Protein AF-A0A653ZM69-F1 (afdb_monomer_lite)

Foldseek 3Di:
DDKDKWKKFADDPVLLVVVVVVCVVPPFWDKDWDQDPNTIMMIIIGDPDPVTVCVSVVSSCVSGVPIDTDDD

pLDDT: mean 95.64, std 5.44, range [59.84, 98.44]

Radius of gyration: 11.17 Å; chains: 1; bounding box: 29×24×29 Å

Structure (mmCIF, N/CA/C/O backbone):
data_AF-A0A653ZM69-F1
#
_entry.id   AF-A0A653ZM69-F1
#
loop_
_atom_site.group_PDB
_atom_site.id
_atom_site.type_symbol
_atom_site.label_atom_id
_atom_site.label_alt_id
_atom_site.label_comp_id
_atom_site.label_asym_id
_atom_site.label_entity_id
_atom_site.label_seq_id
_atom_site.pdbx_PDB_ins_code
_atom_site.Cartn_x
_atom_site.Cartn_y
_atom_site.Cartn_z
_atom_site.occupancy
_atom_site.B_iso_or_equiv
_atom_site.auth_seq_id
_atom_site.auth_comp_id
_atom_site.auth_asym_id
_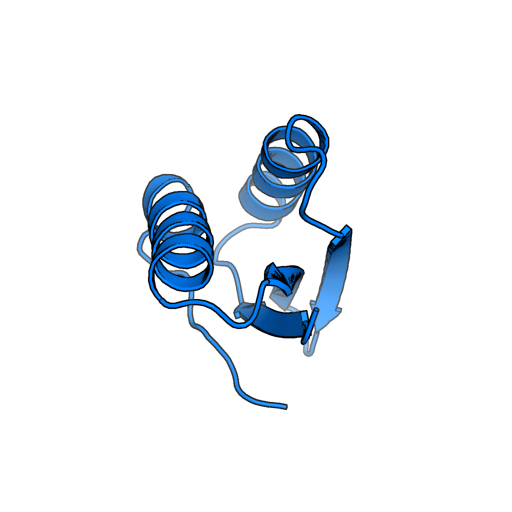atom_site.auth_atom_id
_atom_site.pdbx_PDB_model_num
ATOM 1 N N . MET A 1 1 ? -8.203 0.503 20.002 1.00 78.12 1 MET A N 1
ATOM 2 C CA . MET A 1 1 ? -8.595 0.006 18.668 1.00 78.12 1 MET A CA 1
ATOM 3 C C . MET A 1 1 ? -7.456 -0.851 18.151 1.00 78.12 1 MET A C 1
ATOM 5 O O . MET A 1 1 ? -6.320 -0.414 18.289 1.00 78.12 1 MET A O 1
ATOM 9 N N . ARG A 1 2 ? -7.716 -2.071 17.672 1.00 93.56 2 ARG A N 1
ATOM 10 C CA . ARG A 1 2 ? -6.650 -2.936 17.149 1.00 93.56 2 ARG A CA 1
ATOM 11 C C . ARG A 1 2 ? -6.266 -2.459 15.748 1.00 93.56 2 ARG A C 1
ATOM 13 O O . ARG A 1 2 ? -7.150 -2.104 14.969 1.00 93.56 2 ARG A O 1
ATOM 20 N N . ARG A 1 3 ? -4.967 -2.396 15.474 1.00 95.25 3 ARG A N 1
ATOM 21 C CA . ARG A 1 3 ? -4.411 -2.055 14.163 1.00 95.25 3 ARG A CA 1
ATOM 22 C C . ARG A 1 3 ? -3.758 -3.292 13.563 1.00 95.25 3 ARG A C 1
ATOM 24 O O . ARG A 1 3 ? -3.368 -4.200 14.301 1.00 95.25 3 ARG A O 1
ATOM 31 N N . THR A 1 4 ? -3.684 -3.323 12.244 1.00 96.44 4 THR A N 1
ATOM 32 C CA . THR A 1 4 ? -2.990 -4.357 11.481 1.00 96.44 4 THR A CA 1
ATOM 33 C C . THR A 1 4 ? -2.241 -3.709 10.327 1.00 96.44 4 THR A C 1
ATOM 35 O O . THR A 1 4 ? -2.621 -2.625 9.876 1.00 96.44 4 THR A O 1
ATOM 38 N N . THR A 1 5 ? -1.183 -4.367 9.870 1.00 97.31 5 THR A N 1
ATOM 39 C CA . THR A 1 5 ? -0.332 -3.890 8.783 1.00 97.31 5 THR A CA 1
ATOM 40 C C . THR A 1 5 ? -0.543 -4.770 7.569 1.00 97.31 5 THR A C 1
ATOM 42 O O . THR A 1 5 ? -0.372 -5.983 7.650 1.00 97.31 5 THR A O 1
ATOM 45 N N . LEU A 1 6 ? -0.891 -4.148 6.450 1.00 97.56 6 LEU A N 1
ATOM 46 C CA . LEU A 1 6 ? -0.910 -4.782 5.140 1.00 97.56 6 LEU A CA 1
ATOM 47 C C . LEU A 1 6 ? 0.353 -4.364 4.390 1.00 97.56 6 LEU A C 1
ATOM 49 O O . LEU A 1 6 ? 0.721 -3.186 4.411 1.00 97.56 6 LEU A O 1
ATOM 53 N N . THR A 1 7 ? 1.016 -5.315 3.742 1.00 98.12 7 THR A N 1
ATOM 54 C CA . THR A 1 7 ? 2.226 -5.053 2.956 1.00 98.12 7 THR A CA 1
ATOM 55 C C . THR A 1 7 ? 1.979 -5.468 1.523 1.00 98.12 7 THR A C 1
ATOM 57 O O . THR A 1 7 ? 1.523 -6.580 1.279 1.00 98.12 7 THR A O 1
ATOM 60 N N . PHE A 1 8 ? 2.300 -4.593 0.576 1.00 98.31 8 PHE A N 1
ATOM 61 C CA . PHE A 1 8 ? 2.113 -4.863 -0.843 1.00 98.31 8 PHE A CA 1
ATOM 62 C C . PHE A 1 8 ? 3.417 -4.663 -1.590 1.00 98.31 8 PHE A C 1
ATOM 64 O O . PHE A 1 8 ? 4.043 -3.604 -1.492 1.00 98.31 8 PHE A O 1
ATOM 71 N N . ARG A 1 9 ? 3.808 -5.670 -2.366 1.00 98.25 9 ARG A N 1
ATOM 72 C CA . ARG A 1 9 ? 4.808 -5.514 -3.420 1.00 98.25 9 ARG A CA 1
ATOM 73 C C . ARG A 1 9 ? 4.120 -4.912 -4.640 1.00 98.25 9 ARG A C 1
ATOM 75 O O . ARG A 1 9 ? 3.082 -5.409 -5.062 1.00 98.25 9 ARG A O 1
ATOM 82 N N . LEU A 1 10 ? 4.716 -3.859 -5.182 1.00 98.44 10 LEU A N 1
ATOM 83 C CA . LEU A 1 10 ? 4.173 -3.071 -6.284 1.00 98.44 10 LEU A CA 1
ATOM 84 C C . LEU A 1 10 ? 4.938 -3.354 -7.584 1.00 98.44 10 LEU A C 1
ATOM 86 O O . LEU A 1 10 ? 6.091 -3.806 -7.558 1.00 98.44 10 LEU A O 1
ATOM 90 N N . SER A 1 11 ? 4.305 -3.069 -8.716 1.00 97.69 11 SER A N 1
ATOM 91 C CA . SER A 1 11 ? 4.866 -3.279 -10.053 1.00 97.69 11 SER A CA 1
ATOM 92 C C . SER A 1 11 ? 5.812 -2.155 -10.496 1.00 97.69 11 SER A C 1
ATOM 94 O O . SER A 1 11 ? 6.773 -2.421 -11.221 1.00 97.69 11 SER A O 1
ATOM 96 N N . ASP A 1 12 ? 5.607 -0.923 -10.011 1.00 96.69 12 ASP A N 1
ATOM 97 C CA . ASP A 1 12 ? 6.377 0.265 -10.408 1.00 96.69 12 ASP A CA 1
ATOM 98 C C . ASP A 1 12 ? 6.647 1.215 -9.212 1.00 96.69 12 ASP A C 1
ATOM 100 O O . ASP A 1 12 ? 5.741 1.512 -8.426 1.00 96.69 12 ASP A O 1
ATOM 104 N N . PRO A 1 13 ? 7.875 1.749 -9.043 1.00 97.00 13 PRO A N 1
ATOM 105 C CA . PRO A 1 13 ? 8.171 2.773 -8.036 1.00 97.00 13 PRO A CA 1
ATOM 106 C C . PRO A 1 13 ? 7.316 4.051 -8.131 1.00 97.00 13 PRO A C 1
ATOM 108 O O . PRO A 1 13 ? 7.116 4.733 -7.123 1.00 97.00 13 PRO A O 1
ATOM 111 N N . ALA A 1 14 ? 6.808 4.407 -9.312 1.00 97.94 14 ALA A N 1
ATOM 112 C CA . ALA A 1 14 ? 5.899 5.535 -9.496 1.00 97.94 14 ALA A CA 1
ATOM 113 C C . ALA A 1 14 ? 4.576 5.328 -8.747 1.00 97.94 14 ALA A C 1
ATOM 115 O O . ALA A 1 14 ? 4.116 6.249 -8.074 1.00 97.94 14 ALA A O 1
ATOM 116 N N . ILE A 1 15 ? 4.034 4.110 -8.781 1.00 98.19 15 ILE A N 1
ATOM 117 C CA . ILE A 1 15 ? 2.814 3.729 -8.060 1.00 98.19 15 ILE A CA 1
ATOM 118 C C . ILE A 1 15 ? 3.033 3.871 -6.554 1.00 98.19 15 ILE A C 1
ATOM 120 O O . ILE A 1 15 ? 2.182 4.416 -5.859 1.00 98.19 15 ILE A O 1
ATOM 124 N N . GLN A 1 16 ? 4.195 3.455 -6.039 1.00 98.31 16 GLN A N 1
ATOM 125 C CA . GLN A 1 16 ? 4.522 3.618 -4.619 1.00 98.31 16 GLN A CA 1
ATOM 126 C C . GLN A 1 16 ? 4.436 5.083 -4.178 1.00 98.31 16 GLN A C 1
ATOM 128 O O . GLN A 1 16 ? 3.872 5.382 -3.126 1.00 98.31 16 GLN A O 1
ATOM 133 N N . ARG A 1 17 ? 4.994 6.004 -4.972 1.00 97.94 17 ARG A N 1
ATOM 134 C CA . ARG A 1 17 ? 4.927 7.444 -4.694 1.00 97.94 17 ARG A CA 1
ATOM 135 C C . ARG A 1 17 ? 3.483 7.946 -4.725 1.00 97.94 17 ARG A C 1
ATOM 137 O O . ARG A 1 17 ? 3.105 8.735 -3.861 1.00 97.94 17 ARG A O 1
ATOM 144 N N . ASP A 1 18 ? 2.699 7.504 -5.699 1.00 98.25 18 ASP A N 1
ATOM 145 C CA . ASP A 1 18 ? 1.321 7.959 -5.863 1.00 98.25 18 ASP A CA 1
ATOM 146 C C . ASP A 1 18 ? 0.427 7.424 -4.725 1.00 98.25 18 ASP A C 1
ATOM 148 O O . ASP A 1 18 ? -0.340 8.189 -4.145 1.00 98.25 18 ASP A O 1
ATOM 152 N N . LEU A 1 19 ? 0.628 6.174 -4.291 1.00 98.25 19 LEU A N 1
ATOM 153 C CA . LEU A 1 19 ? -0.024 5.595 -3.110 1.00 98.25 19 LEU A CA 1
ATOM 154 C C . LEU A 1 19 ? 0.401 6.272 -1.801 1.00 98.25 19 LEU A C 1
ATOM 156 O O . LEU A 1 19 ? -0.436 6.484 -0.928 1.00 98.25 19 LEU A O 1
ATOM 160 N N . LEU A 1 20 ? 1.678 6.640 -1.643 1.00 98.06 20 LEU A N 1
ATOM 161 C CA . LEU A 1 20 ? 2.129 7.419 -0.482 1.00 98.06 20 LEU A CA 1
ATOM 162 C C . LEU A 1 20 ? 1.405 8.764 -0.396 1.00 98.06 20 LEU A C 1
ATOM 164 O O . LEU A 1 20 ? 1.051 9.201 0.697 1.00 98.06 20 LEU A O 1
ATOM 168 N N . HIS A 1 21 ? 1.188 9.412 -1.541 1.00 97.56 21 HIS A N 1
ATOM 169 C CA . HIS A 1 21 ? 0.447 10.664 -1.603 1.00 97.56 21 HIS A CA 1
ATOM 170 C C . HIS A 1 21 ? -1.041 10.447 -1.312 1.00 97.56 21 HIS A C 1
ATOM 172 O O . HIS A 1 21 ? -1.588 11.170 -0.484 1.00 97.56 21 HIS A O 1
ATOM 178 N N . GLU A 1 22 ? -1.667 9.438 -1.923 1.00 97.25 22 GLU A N 1
ATOM 179 C CA . GLU A 1 22 ? -3.069 9.089 -1.674 1.00 97.25 22 GLU A CA 1
ATOM 180 C C . GLU A 1 22 ? -3.304 8.823 -0.185 1.00 97.25 22 GLU A C 1
ATOM 182 O O . GLU A 1 22 ? -4.106 9.506 0.446 1.00 97.25 22 GLU A O 1
ATOM 187 N N . PHE A 1 23 ? -2.538 7.915 0.425 1.00 96.88 23 PHE A N 1
ATOM 188 C CA . PHE A 1 23 ? -2.706 7.568 1.836 1.00 96.88 23 PHE A CA 1
ATOM 189 C C . PHE A 1 23 ? -2.382 8.715 2.801 1.00 96.88 23 PHE A C 1
ATOM 191 O O . PHE A 1 23 ? -2.968 8.766 3.879 1.00 96.88 23 PHE A O 1
ATOM 198 N N . ALA A 1 24 ? -1.530 9.675 2.426 1.00 93.06 24 ALA A N 1
ATOM 199 C CA . ALA A 1 24 ? -1.284 10.869 3.239 1.00 93.06 24 ALA A CA 1
ATOM 200 C C . ALA A 1 24 ? -2.525 11.776 3.389 1.00 93.06 24 ALA A C 1
ATOM 202 O O . ALA A 1 24 ? -2.565 12.609 4.297 1.00 93.06 24 ALA A O 1
ATOM 203 N N . LEU A 1 25 ? -3.541 11.620 2.530 1.00 92.88 25 LEU A N 1
ATOM 204 C CA . LEU A 1 25 ? -4.813 12.344 2.625 1.00 92.88 25 LEU A CA 1
ATOM 205 C C . LEU A 1 25 ? -5.775 11.730 3.658 1.00 92.88 25 LEU A C 1
ATOM 207 O O . LEU A 1 25 ? -6.761 12.369 4.031 1.00 92.88 25 LEU A O 1
ATOM 211 N N . HIS A 1 26 ? -5.485 10.526 4.163 1.00 91.12 26 HIS A N 1
ATOM 212 C CA . HIS A 1 26 ? -6.343 9.785 5.090 1.00 91.12 26 HIS A CA 1
ATOM 213 C C . HIS A 1 26 ? -5.784 9.837 6.517 1.00 91.12 26 HIS A C 1
ATOM 215 O O . HIS A 1 26 ? -4.629 9.509 6.765 1.00 91.12 26 HIS A O 1
ATOM 221 N N . GLN A 1 27 ? -6.611 10.227 7.491 1.00 87.00 27 GLN A N 1
ATOM 222 C CA . GLN A 1 27 ? -6.170 10.425 8.884 1.00 87.00 27 GLN A CA 1
ATOM 223 C C . GLN A 1 27 ? -5.999 9.118 9.681 1.00 87.00 27 GLN A C 1
ATOM 225 O O . GLN A 1 27 ? -5.341 9.112 10.719 1.00 87.00 27 GLN A O 1
ATOM 230 N N . ASP A 1 28 ? -6.593 8.016 9.217 1.00 89.12 28 ASP A N 1
ATOM 231 C CA . ASP A 1 28 ? -6.662 6.760 9.975 1.00 89.12 28 ASP A CA 1
ATOM 232 C C . ASP A 1 28 ? -5.605 5.719 9.568 1.00 89.12 28 ASP A C 1
ATOM 234 O O . ASP A 1 28 ? -5.496 4.661 10.204 1.00 89.12 28 ASP A O 1
ATOM 238 N N . VAL A 1 29 ? -4.780 6.022 8.564 1.00 94.81 29 VAL A N 1
ATOM 239 C CA . VAL A 1 29 ? -3.723 5.137 8.058 1.00 94.81 29 VAL A CA 1
ATOM 240 C C . VAL A 1 29 ? -2.337 5.675 8.401 1.00 94.81 29 VAL A C 1
ATOM 242 O O . VAL A 1 29 ? -2.108 6.880 8.447 1.00 94.81 29 VAL A O 1
ATOM 245 N N . ILE A 1 30 ? -1.394 4.767 8.636 1.00 96.31 30 ILE A N 1
ATOM 246 C CA . ILE A 1 30 ? 0.036 5.084 8.689 1.00 96.31 30 ILE A CA 1
ATOM 247 C C . ILE A 1 30 ? 0.668 4.357 7.512 1.00 96.31 30 ILE A C 1
ATOM 249 O O . ILE A 1 30 ? 0.486 3.150 7.368 1.00 96.31 30 ILE A O 1
ATOM 253 N N . VAL A 1 31 ? 1.383 5.089 6.664 1.00 97.06 31 VAL A N 1
ATOM 254 C CA . VAL A 1 31 ? 1.921 4.561 5.411 1.00 97.06 31 VAL A CA 1
ATOM 255 C C . VAL A 1 31 ? 3.431 4.755 5.335 1.00 97.06 31 VAL A C 1
ATOM 257 O O . VAL A 1 31 ? 3.950 5.803 5.725 1.00 97.06 31 VAL A O 1
ATOM 260 N N . ALA A 1 32 ? 4.140 3.755 4.816 1.00 97.25 32 ALA A N 1
ATOM 261 C CA . ALA A 1 32 ? 5.560 3.860 4.509 1.00 97.25 32 ALA A CA 1
ATOM 262 C C . ALA A 1 32 ? 5.907 3.128 3.208 1.00 97.25 32 ALA A C 1
ATOM 264 O O . ALA A 1 32 ? 5.380 2.060 2.910 1.00 97.25 32 ALA A O 1
ATOM 265 N N . GLY A 1 33 ? 6.821 3.711 2.432 1.00 96.81 33 GLY A N 1
ATOM 266 C CA . GLY A 1 33 ? 7.386 3.100 1.233 1.00 96.81 33 GLY A CA 1
ATOM 267 C C . GLY A 1 33 ? 8.807 2.622 1.501 1.00 96.81 33 GLY A C 1
ATOM 268 O O . GLY A 1 33 ? 9.614 3.363 2.063 1.00 96.81 33 GLY A O 1
ATOM 269 N N . ILE A 1 34 ? 9.120 1.396 1.090 1.00 94.69 34 ILE A N 1
ATOM 270 C CA . ILE A 1 34 ? 10.462 0.804 1.152 1.00 94.69 34 ILE A CA 1
ATOM 271 C C . ILE A 1 34 ? 10.792 0.094 -0.164 1.00 94.69 34 ILE A C 1
ATOM 273 O O . ILE A 1 34 ? 9.910 -0.187 -0.975 1.00 94.69 34 ILE A O 1
ATOM 277 N N . ILE A 1 35 ? 12.065 -0.233 -0.375 1.00 95.75 35 ILE A N 1
ATOM 278 C CA . ILE A 1 35 ? 12.459 -1.216 -1.388 1.00 95.75 35 ILE A CA 1
ATOM 279 C C . ILE A 1 35 ? 12.725 -2.535 -0.666 1.00 95.75 35 ILE A C 1
ATOM 281 O O . ILE A 1 35 ? 13.636 -2.608 0.158 1.00 95.75 35 ILE A O 1
ATOM 285 N N . SER A 1 36 ? 11.938 -3.567 -0.968 1.00 93.50 36 SER A N 1
ATOM 286 C CA . SER A 1 36 ? 12.085 -4.908 -0.395 1.00 93.50 36 SER A CA 1
ATOM 287 C C . SER A 1 36 ? 12.467 -5.894 -1.492 1.00 93.50 36 SER A C 1
ATOM 289 O O . SER A 1 36 ? 11.785 -5.993 -2.510 1.00 93.50 36 SER A O 1
ATOM 291 N N . SER A 1 37 ? 13.593 -6.593 -1.325 1.00 90.88 37 SER A N 1
ATOM 292 C CA . SER A 1 37 ? 14.113 -7.566 -2.304 1.00 90.88 37 SER A CA 1
ATOM 293 C C . SER A 1 37 ? 14.215 -7.034 -3.745 1.00 90.88 37 SER A C 1
ATOM 295 O O . SER A 1 37 ? 14.022 -7.777 -4.700 1.00 90.88 37 SER A O 1
ATOM 297 N N . GLY A 1 38 ? 14.509 -5.740 -3.914 1.00 93.81 38 GLY A N 1
ATOM 298 C CA . GLY A 1 38 ? 14.610 -5.092 -5.229 1.00 93.81 38 GLY A CA 1
ATOM 299 C C . GLY A 1 38 ? 13.281 -4.616 -5.824 1.00 93.81 38 GLY A C 1
ATOM 300 O O . GLY A 1 38 ? 13.292 -4.016 -6.895 1.00 93.81 38 GLY A O 1
ATOM 301 N N . HIS A 1 39 ? 12.161 -4.821 -5.131 1.00 95.31 39 HIS A N 1
ATOM 302 C CA . HIS A 1 39 ? 10.842 -4.371 -5.562 1.00 95.31 39 HIS A CA 1
ATOM 303 C C . HIS A 1 39 ? 10.359 -3.168 -4.739 1.00 95.31 39 HIS A C 1
ATOM 305 O O . HIS A 1 39 ? 10.615 -3.108 -3.531 1.00 95.31 39 HIS A O 1
ATOM 311 N N . PRO A 1 40 ? 9.625 -2.221 -5.350 1.00 97.94 40 PRO A N 1
ATOM 312 C CA . PRO A 1 40 ? 8.900 -1.210 -4.593 1.00 97.94 40 PRO A CA 1
ATOM 313 C C . PRO A 1 40 ? 7.856 -1.896 -3.707 1.00 97.94 40 PRO A C 1
ATOM 315 O O . PRO A 1 40 ? 7.162 -2.819 -4.127 1.00 97.94 40 PRO A O 1
ATOM 318 N N . THR A 1 41 ? 7.791 -1.510 -2.439 1.00 98.19 41 THR A N 1
ATOM 319 C CA . THR A 1 41 ? 6.910 -2.127 -1.440 1.00 98.19 41 THR A CA 1
ATOM 320 C C . THR A 1 41 ? 6.294 -1.056 -0.559 1.00 98.19 41 THR A C 1
ATOM 322 O O . THR A 1 41 ? 6.988 -0.139 -0.122 1.00 98.19 41 THR A O 1
ATOM 325 N N . ILE A 1 42 ? 5.000 -1.148 -0.286 1.00 98.00 42 ILE A N 1
ATOM 326 C CA . ILE A 1 42 ? 4.300 -0.224 0.607 1.00 98.00 42 ILE A CA 1
ATOM 327 C C . ILE A 1 42 ? 3.746 -0.987 1.804 1.00 98.00 42 ILE A C 1
ATOM 329 O O . ILE A 1 42 ? 3.193 -2.075 1.650 1.00 98.00 42 ILE A O 1
ATOM 333 N N . THR A 1 43 ? 3.909 -0.421 2.994 1.00 97.81 43 THR A N 1
ATOM 334 C CA . THR A 1 43 ? 3.247 -0.891 4.209 1.00 97.81 43 THR A CA 1
ATOM 335 C C . THR A 1 43 ? 2.172 0.109 4.599 1.00 97.81 43 THR A C 1
ATOM 337 O O . THR A 1 43 ? 2.398 1.322 4.595 1.00 97.81 43 THR A O 1
ATOM 340 N N . VAL A 1 44 ? 0.988 -0.404 4.916 1.00 97.69 44 VAL A N 1
ATOM 341 C CA . VAL A 1 44 ? -0.166 0.390 5.335 1.00 97.69 44 VAL A CA 1
ATOM 342 C C . VAL A 1 44 ? -0.683 -0.188 6.640 1.00 97.69 44 VAL A C 1
ATOM 344 O O . VAL A 1 44 ? -1.220 -1.294 6.680 1.00 97.69 44 VAL A O 1
ATOM 347 N N . GLU A 1 45 ? -0.523 0.557 7.724 1.00 97.44 45 GLU A N 1
ATOM 348 C CA . GLU A 1 45 ? -1.115 0.221 9.009 1.00 97.44 45 GLU A CA 1
ATOM 349 C C . GLU A 1 45 ? -2.481 0.898 9.129 1.00 97.44 45 GLU A C 1
ATOM 351 O O . GLU A 1 45 ? -2.584 2.127 9.119 1.00 97.44 45 GLU A O 1
ATOM 356 N N . THR A 1 46 ? -3.532 0.101 9.291 1.00 96.75 46 THR A N 1
ATOM 357 C CA . 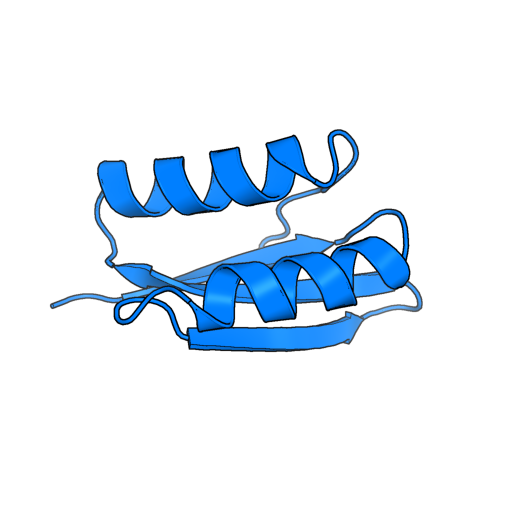THR A 1 46 ? -4.924 0.560 9.369 1.00 96.75 46 THR A CA 1
ATOM 358 C C . THR A 1 46 ? -5.670 -0.129 10.515 1.00 96.75 46 THR A C 1
ATOM 360 O O . THR A 1 46 ? -5.104 -0.910 11.284 1.00 96.75 46 THR A O 1
ATOM 363 N N . ARG A 1 47 ? -6.956 0.183 10.669 1.00 96.50 47 ARG A N 1
ATOM 364 C CA . ARG A 1 47 ? -7.860 -0.445 11.641 1.00 96.50 47 ARG A CA 1
ATOM 365 C C . ARG A 1 47 ? -8.049 -1.923 11.277 1.00 96.50 47 ARG A C 1
ATOM 367 O O . ARG A 1 47 ? -8.300 -2.246 10.122 1.00 96.50 47 ARG A O 1
ATOM 374 N N . ASP A 1 48 ? -7.979 -2.814 12.266 1.00 95.75 48 ASP A N 1
ATOM 375 C CA . ASP A 1 48 ? -8.284 -4.247 12.101 1.00 95.75 48 ASP A CA 1
ATOM 376 C C . ASP A 1 48 ? -9.810 -4.451 12.025 1.00 95.75 48 ASP A C 1
ATOM 378 O O . ASP A 1 48 ? -10.448 -4.934 12.962 1.00 95.75 48 ASP A O 1
ATOM 382 N N . ALA A 1 49 ? -10.411 -3.947 10.944 1.00 96.12 49 ALA A N 1
ATOM 383 C CA . ALA A 1 49 ? -11.843 -3.966 10.674 1.00 96.12 49 ALA A CA 1
ATOM 384 C C . ALA A 1 49 ? -12.087 -4.239 9.175 1.00 96.12 49 ALA A C 1
ATOM 386 O O . ALA A 1 49 ? -11.380 -3.664 8.345 1.00 96.12 49 ALA A O 1
ATOM 387 N N . PRO A 1 50 ? -13.053 -5.102 8.796 1.00 97.12 50 PRO A N 1
ATOM 388 C CA . PRO A 1 50 ? -13.220 -5.539 7.406 1.00 97.12 50 PRO A CA 1
ATOM 389 C C . PRO A 1 50 ? -13.369 -4.413 6.374 1.00 97.12 50 PRO A C 1
ATOM 391 O O . PRO A 1 50 ? -12.826 -4.532 5.281 1.00 97.12 50 PRO A O 1
ATOM 394 N N . ASP A 1 51 ? -14.062 -3.329 6.726 1.00 96.44 51 ASP A N 1
ATOM 395 C CA . ASP A 1 51 ? -14.224 -2.122 5.908 1.00 96.44 51 ASP A CA 1
ATOM 396 C C . ASP A 1 51 ? -12.877 -1.443 5.637 1.00 96.44 51 ASP A C 1
ATOM 398 O O . ASP A 1 51 ? -12.507 -1.231 4.489 1.00 96.44 51 ASP A O 1
ATOM 402 N N . ALA A 1 52 ? -12.088 -1.203 6.685 1.00 95.94 52 ALA A N 1
ATOM 403 C CA . ALA A 1 52 ? -10.791 -0.548 6.558 1.00 95.94 52 ALA A CA 1
ATOM 404 C C . ALA A 1 52 ? -9.778 -1.390 5.764 1.00 95.94 52 ALA A C 1
ATOM 406 O O . ALA A 1 52 ? -8.973 -0.848 5.008 1.00 95.94 52 ALA A O 1
ATOM 407 N N . LEU A 1 53 ? -9.816 -2.718 5.917 1.00 97.06 53 LEU A N 1
ATOM 408 C CA . LEU A 1 53 ? -8.957 -3.619 5.145 1.00 97.06 53 LEU A CA 1
ATOM 409 C C . LEU A 1 53 ? -9.374 -3.685 3.677 1.00 97.06 53 LEU A C 1
ATOM 411 O O . LEU A 1 53 ? -8.513 -3.756 2.800 1.00 97.06 53 LEU A O 1
ATOM 415 N N . TRP A 1 54 ? -10.680 -3.674 3.409 1.00 97.88 54 TRP A N 1
ATOM 416 C CA . TRP A 1 54 ? -11.202 -3.609 2.051 1.00 97.88 54 TRP A CA 1
ATOM 417 C C . TRP A 1 54 ? -10.809 -2.300 1.369 1.00 97.88 54 TRP A C 1
ATOM 419 O O . TRP A 1 54 ? -10.296 -2.346 0.256 1.00 97.88 54 TRP A O 1
ATOM 429 N N . ASP A 1 55 ? -10.956 -1.163 2.048 1.00 96.94 55 ASP A N 1
ATOM 430 C CA . ASP A 1 55 ? -10.617 0.150 1.494 1.00 96.94 55 ASP A CA 1
ATOM 431 C C . ASP A 1 55 ? -9.133 0.250 1.123 1.00 96.94 55 ASP A C 1
ATOM 433 O O . ASP A 1 55 ? -8.801 0.718 0.033 1.00 96.94 55 ASP A O 1
ATOM 437 N N . VAL A 1 56 ? -8.228 -0.253 1.974 1.00 97.75 56 VAL A N 1
ATOM 438 C CA . VAL A 1 56 ? -6.790 -0.287 1.653 1.00 97.75 56 VAL A CA 1
ATOM 439 C C . VAL A 1 56 ? -6.520 -1.168 0.432 1.00 97.75 56 VAL A C 1
ATOM 441 O O . VAL A 1 56 ? -5.853 -0.718 -0.498 1.00 97.75 56 VAL A O 1
ATOM 444 N N . ARG A 1 57 ? -7.061 -2.392 0.390 1.00 98.06 57 ARG A N 1
ATOM 445 C CA . ARG A 1 57 ? -6.862 -3.319 -0.742 1.00 98.06 57 ARG A CA 1
ATOM 446 C C . ARG A 1 57 ? -7.443 -2.780 -2.046 1.00 98.06 57 ARG A C 1
ATOM 448 O O . ARG A 1 57 ? -6.800 -2.883 -3.084 1.00 98.06 57 ARG A O 1
ATOM 455 N N . ALA A 1 58 ? -8.631 -2.182 -1.992 1.00 98.00 58 ALA A N 1
ATOM 456 C CA . ALA A 1 58 ? -9.278 -1.571 -3.146 1.00 98.00 58 ALA A CA 1
ATOM 457 C C . ALA A 1 58 ? -8.486 -0.360 -3.654 1.00 98.00 58 ALA A C 1
ATOM 459 O O . ALA A 1 58 ? -8.312 -0.213 -4.860 1.00 98.00 58 ALA A O 1
ATOM 460 N N . THR A 1 59 ? -7.960 0.467 -2.745 1.00 98.00 59 THR A N 1
ATOM 461 C CA . THR A 1 59 ? -7.112 1.610 -3.108 1.00 98.00 59 THR A CA 1
ATOM 462 C C . THR A 1 59 ? -5.830 1.133 -3.776 1.00 98.00 59 THR A C 1
ATOM 464 O O . THR A 1 59 ? -5.519 1.584 -4.871 1.00 98.00 59 THR A O 1
ATOM 467 N N . VAL A 1 60 ? -5.115 0.172 -3.184 1.00 98.38 60 VAL A N 1
ATOM 468 C CA . VAL A 1 60 ? -3.895 -0.381 -3.794 1.00 98.38 60 VAL A CA 1
ATOM 469 C C . VAL A 1 60 ? -4.197 -0.983 -5.168 1.00 98.38 60 VAL A C 1
ATOM 471 O O . VAL A 1 60 ? -3.547 -0.605 -6.137 1.00 98.38 60 VAL A O 1
ATOM 474 N N . GLY A 1 61 ? -5.231 -1.822 -5.281 1.00 98.31 61 GLY A N 1
ATOM 475 C CA . GLY A 1 61 ? -5.623 -2.445 -6.549 1.00 98.31 61 GLY A CA 1
ATOM 476 C C . GLY A 1 61 ? -6.109 -1.464 -7.624 1.00 98.31 61 GLY A C 1
ATOM 477 O O . GLY A 1 61 ? -6.037 -1.775 -8.808 1.00 98.31 61 GLY A O 1
ATOM 478 N N . MET A 1 62 ? -6.588 -0.274 -7.244 1.00 98.12 62 MET A N 1
ATOM 479 C CA . MET A 1 62 ? -6.954 0.789 -8.189 1.00 98.12 62 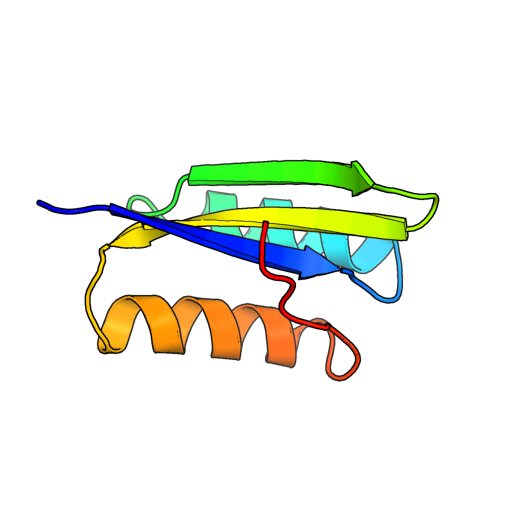MET A CA 1
ATOM 480 C C . MET A 1 62 ? -5.724 1.458 -8.817 1.00 98.12 62 MET A C 1
ATOM 482 O O . MET A 1 62 ? -5.788 1.881 -9.971 1.00 98.12 62 MET A O 1
ATOM 486 N N . PHE A 1 63 ? -4.625 1.577 -8.066 1.00 98.12 63 PHE A N 1
ATOM 487 C CA . PHE A 1 63 ? -3.368 2.147 -8.562 1.00 98.12 63 PHE A CA 1
ATOM 488 C C . PHE A 1 63 ? -2.471 1.093 -9.224 1.00 98.12 63 PHE A C 1
ATOM 490 O O . PHE A 1 63 ? -1.684 1.441 -10.102 1.00 98.12 63 PHE A O 1
ATOM 497 N N . ASP A 1 64 ? -2.576 -0.169 -8.803 1.00 98.25 64 ASP A N 1
ATOM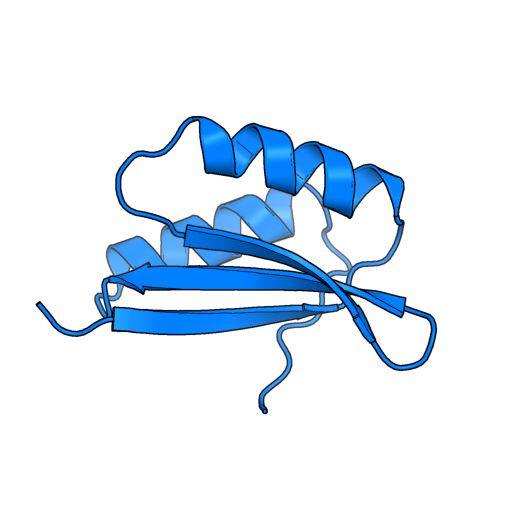 498 C CA . ASP A 1 64 ? -1.746 -1.278 -9.271 1.00 98.25 64 ASP A CA 1
ATOM 499 C C . ASP A 1 64 ? -2.524 -2.594 -9.226 1.00 98.25 64 ASP A C 1
ATOM 501 O O . ASP A 1 64 ? -2.624 -3.253 -8.188 1.00 98.25 64 ASP A O 1
ATOM 505 N N . ASP A 1 65 ? -3.069 -2.999 -10.369 1.00 97.25 65 ASP A N 1
ATOM 506 C CA . ASP A 1 65 ? -3.786 -4.267 -10.518 1.00 97.25 65 ASP A CA 1
ATOM 507 C C . ASP A 1 65 ? -2.855 -5.492 -10.472 1.00 97.25 65 ASP A C 1
ATOM 509 O O . ASP A 1 65 ? -3.328 -6.626 -10.364 1.00 97.25 65 ASP A O 1
ATOM 513 N N . LEU A 1 66 ? -1.537 -5.266 -10.507 1.00 97.88 66 LEU A N 1
ATOM 514 C CA . LEU A 1 66 ? -0.491 -6.274 -10.346 1.00 97.88 66 LEU A CA 1
ATOM 515 C C . LEU A 1 66 ? 0.099 -6.305 -8.928 1.00 97.88 66 LEU A C 1
ATOM 517 O O . LEU A 1 66 ? 1.032 -7.075 -8.684 1.00 97.88 66 LEU A O 1
ATOM 521 N N . ALA A 1 67 ? -0.406 -5.489 -7.996 1.00 97.94 67 ALA A N 1
ATOM 522 C CA . ALA A 1 67 ? 0.077 -5.496 -6.623 1.00 97.94 67 ALA A CA 1
ATOM 523 C C . ALA A 1 67 ? -0.186 -6.845 -5.941 1.00 97.94 67 ALA A C 1
ATOM 525 O O . ALA A 1 67 ? -1.271 -7.423 -6.025 1.00 97.94 67 ALA A O 1
ATOM 526 N N . GLU A 1 68 ? 0.807 -7.317 -5.195 1.00 97.88 68 GLU A N 1
ATOM 527 C CA . GLU A 1 68 ? 0.720 -8.561 -4.437 1.00 97.88 68 GLU A CA 1
ATOM 528 C C . GLU A 1 68 ? 0.793 -8.257 -2.942 1.00 97.88 68 GLU A C 1
ATOM 530 O O . GLU A 1 68 ? 1.804 -7.740 -2.458 1.00 97.88 68 GLU A O 1
ATOM 535 N N . GLU A 1 69 ? -0.271 -8.589 -2.205 1.00 97.69 69 GLU A N 1
ATOM 536 C CA . GLU A 1 69 ? -0.246 -8.586 -0.740 1.00 97.69 69 GLU A CA 1
ATOM 537 C C . GLU A 1 69 ? 0.697 -9.695 -0.262 1.00 97.69 69 GLU A C 1
ATOM 539 O O . GLU A 1 69 ? 0.554 -10.857 -0.649 1.00 97.69 69 GLU A O 1
ATOM 544 N N . VAL A 1 70 ? 1.692 -9.327 0.541 1.00 95.88 70 VAL A N 1
ATOM 545 C CA . VAL A 1 70 ? 2.704 -10.245 1.064 1.00 95.88 70 VAL A CA 1
ATOM 546 C C . VAL A 1 70 ? 2.621 -10.289 2.582 1.00 95.88 70 VAL A C 1
ATOM 548 O O . VAL A 1 70 ? 2.644 -9.256 3.252 1.00 95.88 70 VAL A O 1
ATOM 551 N N . ASP A 1 71 ? 2.547 -11.501 3.122 1.00 84.25 71 ASP A N 1
ATOM 552 C CA . ASP A 1 71 ? 2.657 -11.726 4.557 1.00 84.25 71 ASP A CA 1
ATOM 553 C C . ASP A 1 71 ? 4.129 -11.604 4.984 1.00 84.25 71 ASP A C 1
ATOM 555 O O . ASP A 1 71 ? 5.035 -12.084 4.292 1.00 84.25 71 ASP A O 1
ATOM 559 N N . HIS A 1 72 ? 4.361 -10.948 6.123 1.00 59.84 72 HIS A N 1
ATOM 560 C CA . HIS A 1 72 ? 5.652 -10.947 6.816 1.00 59.84 72 HIS A CA 1
ATOM 561 C C . HIS A 1 72 ? 5.750 -12.103 7.810 1.00 59.84 72 HIS A C 1
ATOM 563 O O . HIS A 1 72 ? 4.757 -12.349 8.532 1.00 59.84 72 HIS A O 1
#

Secondary structure (DSSP, 8-state):
--EEEEEEE-S-HHHHHHHHHHHHT-TT-EEEEEEETTEEEEEEEEESSHHHHHHHHHHHHHH-TT-EE---

Sequence (72 aa):
MRRTTLTFRLSDPAIQRDLLHEFALHQDVIVAGIISSGHPTITVETRDAPDALWDVRATVGMFDDLAEEVDH

=== Feature glossary ===
Each block in this record encodes a different view of the same protein. In brief:

Predicted aligned error. PAE(i, j) answers: if I align the predicted and true structures on residue i, how far off (in Å) do I expect residue j to be? A block-diagonal PAE matrix with low values on the blocks and high values off-diagonal is the signature of a multi-domain protein with confidently predicted domains but uncertain inter-d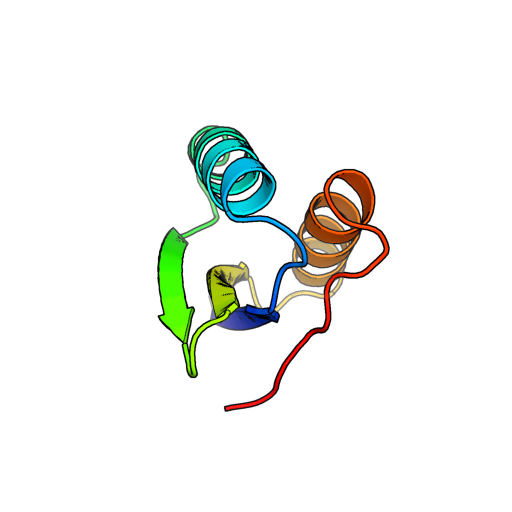omain orientation.

Contact-map, Ramachandran, and PAE plots. Plot images: a contact map (which residues are close in 3D, as an N×N binary image), a Ramachandran scatter (backbone torsion angles, revealing secondary-structure composition at a glance), and — for AlphaFold structures — a PAE heatmap (pairwise prediction confidence).

Backbone torsions (φ/ψ). φ (phi) and ψ (psi) are the two rotatable backbone dihedrals per residue: φ is the C(i-1)–N–Cα–C torsion, ψ is the N–Cα–C–N(i+1) torsion, both in degrees on (−180°, 180°]. α-helical residues cluster near (−60°, −45°); β-strand residues near (−120°, +130°). A Ramachandran plot is simply a scatter of (φ, ψ) for every residue.

Foldseek 3Di. A 3Di character summarizes, for each residue, the relative orientation of the Cα frame of its nearest spatial neighbor. Because it encodes fold topology rather than chemistry, 3Di alignments detect remote structural similarity that sequence alignment misses.

Radius of gyration, Cα contacts, bounding box. Three whole-structure scalars: the radius of gyration (RMS distance of Cα from centroid, in Å), the count of Cα–Cα contacts (pairs closer than 8 Å and separated by more than four residues in sequence — i.e. tertiary, not local, contacts), and the bounding-box dimensions. Together they distinguish compact globular folds from extended fibres or disordered chains.

Sequence. Sequence gives the chain of amino acids in standard one-letter code (A=alanine, C=cysteine, …, Y=tyrosine), read N→C. It is the only feature that is directly encoded by the gene; all structural features are derived from the folded form of this sequence.

mmCIF coordinates. Atomic coordinates in PDBx/mmCIF format — the same representation the Protein Data Bank distributes. Each line of the _atom_site loop places one backbone atom in Cartesian space (units: ångströms, origin: arbitrary).

Secondary structure (3-state, P-SEA). Three-state secondary structure (P-SEA) collapses the eight DSSP classes into helix (a), strand (b), and coil (c). P-SEA assigns these from Cα geometry alone — distances and angles — without requiring backbone oxygens, so it works on any Cα trace.

InterPro / GO / CATH / organism. Functional annotations link the protein to curated databases. InterPro entries identify conserved domains and families by matching the sequence against member-database signatures (Pfam, PROSITE, CDD, …). Gene Ontology (GO) terms describe molecular function, biological process, and cellular component in a controlled vocabulary. CATH places the structure in a hierarchical fold classification (Class/Architecture/Topology/Homologous-superfamily). The organism is the source species.

B-factor. B-factor (Debye–Waller factor) reflects atomic displacement in the crystal lattice. It is an experimental observable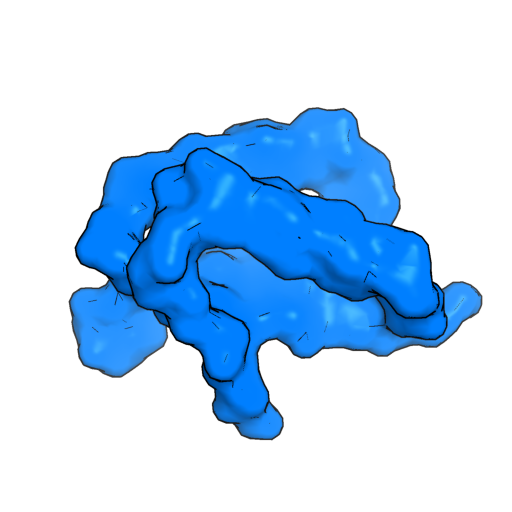 (units Å²), not a prediction; low values mean the atom is pinned down, high values mean it moves or is heterogeneous across the crystal.

Rendered structure images. Structure images are PyMOL renders from six orthogonal camera directions. Cartoon representation draws helices as coils and strands as arrows; sticks shows the backbone as bonds; surface shows the solvent-excluded envelope. Rainbow coloring maps sequence position to hue (blue→red, N→C); chain coloring assigns a distinct color per polypeptide.

Solvent-accessible surface area. Solvent-accessible surface area (SASA) is the area in Å² traced out by the centre of a 1.4 Å probe sphere (a water molecule) rolled over the protein's van der Waals surface (Shrake–Rupley / Lee–Richards construction). Buried residues have near-zero SASA; fully exposed residues can exceed 200 Å². The total SASA scales roughly with the number of surface residues.

Secondary structure (8-state, DSSP). The SS8 string is DSSP's per-residue secondary-structure call. α-helix (H) means an i→i+4 H-bond ladder; β-strand (E) means the residue participates in a β-sheet; 3₁₀ (G) and π (I) are tighter and wider helices; T/S are turns/bends; '-' is loop.

pLDDT. For AlphaFold models, the B-factor field carries pLDDT — the model's own estimate of local accuracy on a 0–100 scale. Regions with pLDDT<50 should be treated as essentially unmodeled; they often correspond to intrinsically disordered segments.

Nearest PDB structures. Nearest PDB neighbors are the top structural matches found by Foldseek when searching this structure against the entire Protein Data Bank. Each hit reports a TM-score (0 to 1; >0.5 almost always implies the same fold) and an E-value. These are *structural* homologs — they may share no detectable sequence similarity.